Protein AF-A0A8X6NBR9-F1 (afdb_monomer_lite)

InterPro domains:
  IPR043502 DNA/RNA polymerase superfamily [SSF56672] (11-149)

Secondary structure (DSSP, 8-state):
-TTTT--GGG-SSHHHHHHHHHHHHH---PPPP--HHHHHHHHHH--------S-S----B-TTSTT--TTSPPB-------TTHHHHHHHHS----S---PPPHHHHHH--GGG--TT-SS-----------GGGTTTGGGS-SSPPP----

Radius of gyration: 23.09 Å; chains: 1; bounding box: 58×38×61 Å

pLDDT: mean 91.9, std 5.71, range [56.03, 97.19]

Foldseek 3Di:
DPPQPDDCVVDPDPVVVVVSSVCSVVVAAADDDPDPVVVVLVVQVDDDDDDADLDPDDDAAAPVDPPHDPVDDGGDDDDDDDDPVVVVVVVPAADDGDPDDDDDPVCVVPDDPVPDDRRDNDDDDDDDDDDDDPVCCVVCSRPDPDDHDDDDD

Sequence (153 aa):
MNYFELDPVHFYTTPSLTWSAGIKTTNVTLELLTDIDMYLMLESGIRGGMCLVSKRFSKANNKYLENFDEMSPSKYIISLDVNNLYGTAIAFYNLPESEFRFLDQNEIQEFDLMSVRSDSNVGYILEVDLYYPPELHSEHNSFPMAPHHEAIT

Organism: Nephila pilipes (NCBI:txid299642)

Structure (mmCIF, N/CA/C/O backbone):
data_AF-A0A8X6NBR9-F1
#
_entry.id   AF-A0A8X6NBR9-F1
#
loop_
_atom_site.group_PDB
_atom_site.id
_atom_site.type_symbol
_atom_site.label_atom_id
_atom_site.label_alt_id
_atom_site.label_comp_id
_atom_site.label_asym_id
_atom_site.label_entity_id
_atom_site.label_seq_id
_atom_site.pdbx_PDB_ins_code
_atom_site.Cartn_x
_atom_site.Cartn_y
_atom_site.Cartn_z
_atom_site.occupancy
_atom_site.B_iso_or_equiv
_atom_site.auth_seq_id
_atom_site.auth_comp_id
_atom_site.auth_asym_id
_atom_site.auth_atom_id
_atom_site.pdbx_PDB_model_num
ATOM 1 N N . MET A 1 1 ? 16.735 -8.856 20.890 1.00 56.03 1 MET A N 1
ATOM 2 C CA . MET A 1 1 ? 15.589 -8.951 21.821 1.00 56.03 1 MET A CA 1
ATOM 3 C C . MET A 1 1 ? 15.317 -7.649 22.581 1.00 56.03 1 MET A C 1
ATOM 5 O O . MET A 1 1 ? 14.159 -7.372 22.835 1.00 56.03 1 MET A O 1
ATOM 9 N N . ASN A 1 2 ? 16.319 -6.808 22.881 1.00 66.31 2 ASN A N 1
ATOM 10 C CA . ASN A 1 2 ? 16.119 -5.614 23.730 1.00 66.31 2 ASN A CA 1
ATOM 11 C C . ASN A 1 2 ? 15.377 -4.434 23.078 1.00 66.31 2 ASN A C 1
ATOM 13 O O . ASN A 1 2 ? 14.923 -3.559 23.795 1.00 66.31 2 ASN A O 1
ATOM 17 N N . TYR A 1 3 ? 15.280 -4.371 21.746 1.00 78.25 3 TYR A N 1
ATOM 18 C CA . TYR A 1 3 ? 14.734 -3.184 21.072 1.00 78.25 3 TYR A CA 1
ATOM 19 C C . TYR A 1 3 ? 13.201 -3.101 21.142 1.00 78.25 3 TYR A C 1
ATOM 21 O O . TYR A 1 3 ? 12.657 -2.053 21.457 1.00 78.25 3 TYR A O 1
ATOM 29 N N . PHE A 1 4 ? 12.507 -4.215 20.891 1.00 86.00 4 PHE A N 1
ATOM 30 C CA . PHE A 1 4 ? 11.042 -4.302 21.007 1.00 86.00 4 PHE A CA 1
ATOM 31 C C . PHE A 1 4 ? 10.588 -4.954 22.318 1.00 86.00 4 PHE A C 1
ATOM 33 O O . PHE A 1 4 ? 9.390 -5.022 22.591 1.00 86.00 4 PHE A O 1
ATOM 40 N N . GLU A 1 5 ? 11.535 -5.478 23.109 1.00 91.31 5 GLU A N 1
ATOM 41 C CA . GLU A 1 5 ? 11.257 -6.260 24.323 1.00 91.31 5 GLU A CA 1
ATOM 42 C C . GLU A 1 5 ? 10.216 -7.370 24.061 1.00 91.31 5 GLU A C 1
ATOM 44 O O . GLU A 1 5 ? 9.287 -7.593 24.839 1.00 91.31 5 GLU A O 1
ATOM 49 N N . LEU A 1 6 ? 10.334 -8.010 22.900 1.00 92.56 6 LEU A N 1
ATOM 50 C CA . LEU A 1 6 ? 9.579 -9.192 22.509 1.00 92.56 6 LEU A CA 1
ATOM 51 C C . LEU A 1 6 ? 10.583 -10.321 22.313 1.00 92.56 6 LEU A C 1
ATOM 53 O O . LEU A 1 6 ? 11.645 -10.108 21.715 1.00 92.56 6 LEU A O 1
ATOM 57 N N . ASP A 1 7 ? 10.248 -11.508 22.810 1.00 93.25 7 ASP A N 1
ATOM 58 C CA . ASP A 1 7 ? 11.027 -12.715 22.557 1.00 93.25 7 ASP A CA 1
ATOM 59 C C . ASP A 1 7 ? 10.460 -13.442 21.320 1.00 93.25 7 ASP A C 1
ATOM 61 O O . ASP A 1 7 ? 9.328 -13.932 21.371 1.00 93.25 7 ASP A O 1
ATOM 65 N N . PRO A 1 8 ? 11.216 -13.518 20.204 1.00 92.00 8 PRO A N 1
ATOM 66 C CA . PRO A 1 8 ? 10.826 -14.240 18.997 1.00 92.00 8 PRO A CA 1
ATOM 67 C C . PRO A 1 8 ? 10.375 -15.686 19.224 1.00 92.00 8 PRO A C 1
ATOM 69 O O . PRO A 1 8 ? 9.569 -16.172 18.437 1.00 92.00 8 PRO A O 1
ATOM 72 N N . VAL A 1 9 ? 10.845 -16.376 20.275 1.00 94.44 9 VAL A N 1
ATOM 73 C CA . VAL A 1 9 ? 10.458 -17.779 20.533 1.00 94.44 9 VAL A CA 1
ATOM 74 C C . VAL A 1 9 ? 8.986 -17.936 20.930 1.00 94.44 9 VAL A C 1
ATOM 76 O O . VAL A 1 9 ? 8.460 -19.046 20.899 1.00 94.44 9 VAL A O 1
ATOM 79 N N . HIS A 1 10 ? 8.308 -16.839 21.281 1.00 94.19 10 HIS A N 1
ATOM 80 C CA . HIS A 1 10 ? 6.873 -16.823 21.571 1.00 94.19 10 HIS A CA 1
ATOM 81 C C . HIS A 1 10 ? 5.993 -16.632 20.327 1.00 94.19 10 HIS A C 1
ATOM 83 O O . HIS A 1 10 ? 4.769 -16.625 20.449 1.00 94.19 10 HIS A O 1
ATOM 89 N N . PHE A 1 11 ? 6.583 -16.498 19.137 1.00 95.31 11 PHE A N 1
ATOM 90 C CA . PHE A 1 11 ? 5.853 -16.259 17.896 1.00 95.31 11 PHE A CA 1
ATOM 91 C C . PHE A 1 11 ? 6.068 -17.405 16.911 1.00 95.31 11 PHE A C 1
ATOM 93 O O . PHE A 1 11 ? 7.194 -17.789 16.609 1.00 95.31 11 PHE A O 1
ATOM 100 N N . TYR A 1 12 ? 4.970 -17.924 16.359 1.00 95.44 12 TYR A N 1
ATOM 101 C CA . TYR A 1 12 ? 5.019 -18.993 15.358 1.00 95.44 12 TYR A CA 1
ATOM 102 C C . TYR A 1 12 ? 5.570 -18.525 14.005 1.00 95.44 12 TYR A C 1
ATOM 104 O O . TYR A 1 12 ? 6.090 -19.334 13.240 1.00 95.44 12 TYR A O 1
ATOM 112 N N . THR A 1 13 ? 5.428 -17.234 13.681 1.00 97.19 13 THR A N 1
ATOM 113 C CA . THR A 1 13 ? 5.818 -16.673 12.382 1.00 97.19 13 THR A CA 1
ATOM 114 C C . THR A 1 13 ? 6.407 -15.270 12.528 1.00 97.19 13 THR A C 1
ATOM 116 O O . THR A 1 13 ? 6.043 -14.511 13.430 1.00 97.19 13 THR A O 1
ATOM 119 N N . THR A 1 14 ? 7.289 -14.891 11.599 1.00 95.00 14 THR A N 1
ATOM 120 C CA . THR A 1 14 ? 7.869 -13.540 11.546 1.00 95.00 14 THR A CA 1
ATOM 121 C C . THR A 1 14 ? 6.809 -12.439 11.407 1.00 95.00 14 THR A C 1
ATOM 123 O O . THR A 1 14 ? 6.919 -11.467 12.148 1.00 95.00 14 THR A O 1
ATOM 126 N N . PRO A 1 15 ? 5.758 -12.567 10.563 1.00 94.81 15 PRO A N 1
ATOM 127 C CA . PRO A 1 15 ? 4.692 -11.566 10.487 1.00 94.81 15 PRO A CA 1
ATOM 128 C C . PRO A 1 15 ? 3.978 -11.326 11.820 1.00 94.81 15 PRO A C 1
ATOM 130 O O . PRO A 1 15 ? 3.692 -10.182 12.163 1.00 94.81 15 PRO A O 1
ATOM 133 N N . SER A 1 16 ? 3.733 -12.387 12.599 1.00 95.50 16 SER A N 1
ATOM 134 C CA . SER A 1 16 ? 3.113 -12.265 13.921 1.00 95.50 16 SER A CA 1
ATOM 135 C C . SER A 1 16 ? 4.007 -11.485 14.889 1.00 95.50 16 SER A C 1
ATOM 137 O O . SER A 1 16 ? 3.527 -10.567 15.551 1.00 95.50 16 SER A O 1
ATOM 139 N N . LEU A 1 17 ? 5.316 -11.768 14.899 1.00 95.31 17 LEU A N 1
ATOM 140 C CA . LEU A 1 17 ? 6.289 -10.994 15.673 1.00 95.31 17 LEU A CA 1
ATOM 141 C C . LEU A 1 17 ? 6.327 -9.523 15.231 1.00 95.31 17 LEU A C 1
ATOM 143 O O . LEU A 1 17 ? 6.303 -8.632 16.076 1.00 95.31 17 LEU A O 1
ATOM 147 N N . THR A 1 18 ? 6.387 -9.252 13.922 1.00 93.69 18 THR A N 1
ATOM 148 C CA . THR A 1 18 ? 6.466 -7.876 13.406 1.00 93.69 18 THR A CA 1
ATOM 149 C C . THR A 1 18 ? 5.191 -7.085 13.673 1.00 93.69 18 THR A C 1
ATOM 151 O O . THR A 1 18 ? 5.273 -5.906 14.000 1.00 93.69 18 THR A O 1
ATOM 154 N N . TRP A 1 19 ? 4.025 -7.730 13.592 1.00 93.12 19 TRP A N 1
ATOM 155 C CA . TRP A 1 19 ? 2.737 -7.127 13.928 1.00 93.12 19 TRP A CA 1
ATOM 156 C C . TRP A 1 19 ? 2.673 -6.727 15.403 1.00 93.12 19 TRP A C 1
ATOM 158 O O . TRP A 1 19 ? 2.402 -5.571 15.727 1.00 93.12 19 TRP A O 1
ATOM 168 N N . SER A 1 20 ? 3.012 -7.653 16.306 1.00 94.25 20 SER A N 1
ATOM 169 C CA . SER A 1 20 ? 3.048 -7.371 17.743 1.00 94.25 20 SER A CA 1
ATOM 170 C C . SER A 1 20 ? 4.088 -6.314 18.108 1.00 94.25 20 SER A C 1
ATOM 172 O O . SER A 1 20 ? 3.820 -5.483 18.973 1.00 94.25 20 SER A O 1
ATOM 174 N N . ALA A 1 21 ? 5.246 -6.301 17.441 1.00 94.25 21 ALA A N 1
ATOM 175 C CA . ALA A 1 21 ? 6.235 -5.238 17.599 1.00 94.25 21 ALA A CA 1
ATOM 176 C C . ALA A 1 21 ? 5.667 -3.877 17.170 1.00 94.25 21 ALA A C 1
ATOM 178 O O . ALA A 1 21 ? 5.786 -2.915 17.922 1.00 94.25 21 ALA A O 1
ATOM 179 N N . GLY A 1 22 ? 5.001 -3.806 16.012 1.00 92.38 22 GLY A N 1
ATOM 180 C CA . GLY A 1 22 ? 4.394 -2.579 15.494 1.00 92.38 22 GLY A CA 1
ATOM 181 C C . GLY A 1 22 ? 3.347 -1.984 16.436 1.00 92.38 22 GLY A C 1
ATOM 182 O O . GLY A 1 22 ? 3.448 -0.810 16.795 1.00 92.38 22 GLY A O 1
ATOM 183 N N . ILE A 1 23 ? 2.396 -2.797 16.908 1.00 92.81 23 ILE A N 1
ATOM 184 C CA . ILE A 1 23 ? 1.373 -2.347 17.869 1.00 92.81 23 ILE A CA 1
ATOM 185 C C . ILE A 1 23 ? 2.022 -1.913 19.185 1.00 92.81 23 ILE A C 1
ATOM 187 O O . ILE A 1 23 ? 1.710 -0.843 19.698 1.00 92.81 23 ILE A O 1
ATOM 191 N N . LYS A 1 24 ? 2.968 -2.697 19.720 1.00 93.44 24 LYS A N 1
ATOM 192 C CA . LYS A 1 24 ? 3.651 -2.359 20.978 1.00 93.44 24 LYS A CA 1
ATOM 193 C C . LYS A 1 24 ? 4.443 -1.051 20.879 1.00 93.44 24 LYS A C 1
ATOM 195 O O . LYS A 1 24 ? 4.483 -0.288 21.836 1.00 93.44 24 LYS A O 1
ATOM 200 N N . THR A 1 25 ? 5.095 -0.792 19.747 1.00 92.38 25 THR A N 1
ATOM 201 C CA . THR A 1 25 ? 5.882 0.433 19.544 1.00 92.38 25 THR A CA 1
ATOM 202 C C . THR A 1 25 ? 5.000 1.666 19.368 1.00 92.38 25 THR A C 1
ATOM 204 O O . THR A 1 25 ? 5.355 2.736 19.855 1.00 92.38 25 THR A O 1
ATOM 207 N N . THR A 1 26 ? 3.868 1.530 18.681 1.00 91.81 26 THR A N 1
ATOM 208 C CA . THR A 1 26 ? 2.966 2.656 18.387 1.00 91.81 26 THR A CA 1
ATOM 209 C C . THR A 1 26 ? 1.945 2.916 19.493 1.00 91.81 26 THR A C 1
ATOM 211 O O . THR A 1 26 ? 1.454 4.035 19.598 1.00 91.81 26 THR A O 1
ATOM 214 N N . ASN A 1 27 ? 1.641 1.916 20.330 1.00 93.25 27 ASN A N 1
ATOM 215 C CA . ASN A 1 27 ? 0.517 1.914 21.277 1.00 93.25 27 ASN A CA 1
ATOM 216 C C . ASN A 1 27 ? -0.845 2.206 20.617 1.00 93.25 27 ASN A C 1
ATOM 218 O O . ASN A 1 27 ? -1.772 2.669 21.281 1.00 93.25 27 ASN A O 1
ATOM 222 N N . VAL A 1 28 ? -0.955 1.933 19.315 1.00 92.88 28 VAL A N 1
ATOM 223 C CA . VAL A 1 28 ? -2.181 2.110 18.530 1.00 92.88 28 VAL A CA 1
ATOM 224 C C . VAL A 1 28 ? -3.258 1.125 18.991 1.00 92.88 28 VAL A C 1
ATOM 226 O O . VAL A 1 28 ? -2.945 -0.015 19.352 1.00 92.88 28 VAL A O 1
ATOM 229 N N . THR A 1 29 ? -4.526 1.540 18.967 1.00 94.50 29 THR A N 1
ATOM 230 C CA . THR A 1 29 ? -5.660 0.647 19.246 1.00 94.50 29 THR A CA 1
ATOM 231 C C . THR A 1 29 ? -6.541 0.575 18.012 1.00 94.50 29 THR A C 1
ATOM 233 O O . THR A 1 29 ? -7.359 1.452 17.768 1.00 94.50 29 THR A O 1
ATOM 236 N N . LEU A 1 30 ? -6.372 -0.498 17.242 1.00 94.69 30 LEU A N 1
ATOM 237 C CA . LEU A 1 30 ? -7.144 -0.723 16.025 1.00 94.69 30 LEU A CA 1
ATOM 238 C C . LEU A 1 30 ? -8.559 -1.189 16.375 1.00 94.69 30 LEU A C 1
ATOM 240 O O . LEU A 1 30 ? -8.731 -2.169 17.108 1.00 94.69 30 LEU A O 1
ATOM 244 N N . GLU A 1 31 ? -9.562 -0.509 15.831 1.00 96.19 31 GLU A N 1
ATOM 245 C CA . GLU A 1 31 ? -10.950 -0.941 15.933 1.00 96.19 31 GLU A CA 1
ATOM 246 C C . GLU A 1 31 ? -11.188 -2.181 15.065 1.00 96.19 31 GLU A C 1
ATOM 248 O O . GLU A 1 31 ? -10.720 -2.286 13.930 1.00 96.19 31 GLU A O 1
ATOM 253 N N . LEU A 1 32 ? -11.930 -3.146 15.608 1.00 95.38 32 LEU A N 1
ATOM 254 C CA . LEU A 1 32 ? -12.348 -4.318 14.853 1.00 95.38 32 LEU A CA 1
ATOM 255 C C . LEU A 1 32 ? -13.595 -3.984 14.032 1.00 95.38 32 LEU A C 1
ATOM 257 O O . LEU A 1 32 ? -14.605 -3.554 14.585 1.00 95.38 32 LEU A O 1
ATOM 261 N N . LEU A 1 33 ? -13.561 -4.291 12.738 1.00 95.00 33 LEU A N 1
ATOM 262 C CA . LEU A 1 33 ? -14.753 -4.271 11.895 1.00 95.00 33 LEU A CA 1
ATOM 263 C C . LEU A 1 33 ? -15.732 -5.349 12.366 1.00 95.00 33 LEU A C 1
ATOM 265 O O . LEU A 1 33 ? -15.426 -6.542 12.332 1.00 95.00 33 LEU A O 1
ATOM 269 N N . THR A 1 34 ? -16.903 -4.918 12.828 1.00 95.50 34 THR A N 1
ATOM 270 C CA . THR A 1 34 ? -17.961 -5.812 13.331 1.00 95.50 34 THR A CA 1
ATOM 271 C C . THR A 1 34 ? -19.119 -5.980 12.351 1.00 95.50 34 THR A C 1
ATOM 273 O O . THR A 1 34 ? -19.869 -6.950 12.453 1.00 95.50 34 THR A O 1
ATOM 276 N N . ASP A 1 35 ? -19.240 -5.065 11.391 1.00 96.50 35 ASP A N 1
ATOM 277 C CA . ASP A 1 35 ? -20.220 -5.109 10.313 1.00 96.50 35 ASP A CA 1
ATOM 278 C C . ASP A 1 35 ? -19.690 -5.964 9.148 1.00 96.50 35 ASP A C 1
ATOM 280 O O . ASP A 1 35 ? -18.586 -5.745 8.637 1.00 96.50 35 ASP A O 1
ATOM 284 N N . ILE A 1 36 ? -20.475 -6.967 8.743 1.00 96.88 36 ILE A N 1
ATOM 285 C CA . ILE A 1 36 ? -20.097 -7.898 7.676 1.00 96.88 36 ILE A CA 1
ATOM 286 C C . ILE A 1 36 ? -20.082 -7.230 6.300 1.00 96.88 36 ILE A C 1
ATOM 288 O O . ILE A 1 36 ? -19.229 -7.563 5.482 1.00 96.88 36 ILE A O 1
ATOM 292 N N . ASP A 1 37 ? -20.973 -6.276 6.047 1.00 96.69 37 ASP A N 1
ATOM 293 C CA . ASP A 1 37 ? -21.071 -5.593 4.762 1.00 96.69 37 ASP A CA 1
ATOM 294 C C . ASP A 1 37 ? -19.873 -4.651 4.580 1.00 96.69 37 ASP A C 1
ATOM 296 O O . ASP A 1 37 ? -19.256 -4.641 3.514 1.00 96.69 37 ASP A O 1
ATOM 300 N N . MET A 1 38 ? -19.444 -3.956 5.644 1.00 96.06 38 MET A N 1
ATOM 301 C CA . MET A 1 38 ? -18.184 -3.193 5.632 1.00 96.06 38 MET A CA 1
ATOM 302 C C . MET A 1 38 ? -16.975 -4.095 5.372 1.00 96.06 38 MET A C 1
ATOM 304 O O . MET A 1 38 ? -16.106 -3.756 4.567 1.00 96.06 38 MET A O 1
ATOM 308 N N . TYR A 1 39 ? -16.910 -5.250 6.044 1.00 95.62 39 TYR A N 1
ATOM 309 C CA . TYR A 1 39 ? -15.821 -6.206 5.850 1.00 95.62 39 TYR A CA 1
ATOM 310 C C . TYR A 1 39 ? -15.756 -6.702 4.400 1.00 95.62 39 TYR A C 1
ATOM 312 O O . TYR A 1 39 ? -1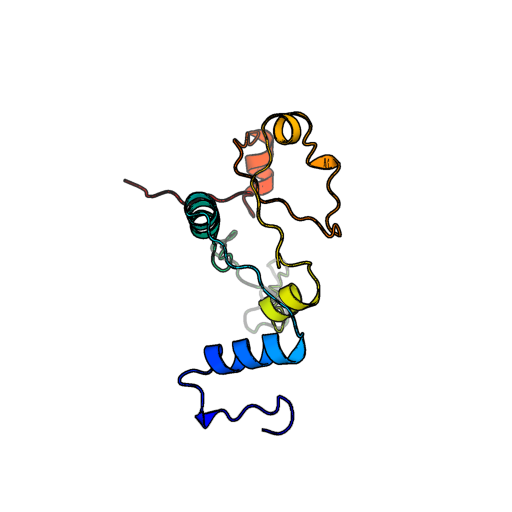4.686 -6.694 3.793 1.00 95.62 39 TYR A O 1
ATOM 320 N N . LEU A 1 40 ? -16.898 -7.084 3.821 1.00 95.31 40 LEU A N 1
ATOM 321 C CA . LEU A 1 40 ? -16.982 -7.551 2.438 1.00 95.31 40 LEU A CA 1
ATOM 322 C C . LEU A 1 40 ? -16.619 -6.454 1.432 1.00 95.31 40 LEU A C 1
ATOM 324 O O . LEU A 1 40 ? -15.881 -6.728 0.484 1.00 95.31 40 LEU A O 1
ATOM 328 N N . MET A 1 41 ? -17.076 -5.218 1.653 1.00 93.81 41 MET A N 1
ATOM 329 C CA . MET A 1 41 ? -16.700 -4.063 0.834 1.00 93.81 41 MET A CA 1
ATOM 330 C C . MET A 1 41 ? -15.178 -3.873 0.828 1.00 93.81 41 MET A C 1
ATOM 332 O O . MET A 1 41 ? -14.569 -3.771 -0.239 1.00 93.81 41 MET A O 1
ATOM 336 N N . LEU A 1 42 ? -14.542 -3.909 2.002 1.00 93.81 42 LEU A N 1
ATOM 337 C CA . LEU A 1 42 ? -13.092 -3.770 2.138 1.00 93.81 42 LEU A CA 1
ATOM 338 C C . LEU A 1 42 ? -12.327 -4.923 1.488 1.00 93.81 42 LEU A C 1
ATOM 340 O O . LEU A 1 42 ? -11.436 -4.663 0.682 1.00 93.81 42 LEU A O 1
ATOM 344 N N . GLU A 1 43 ? -12.693 -6.175 1.770 1.00 93.06 43 GLU A N 1
ATOM 345 C CA . GLU A 1 43 ? -12.095 -7.358 1.135 1.00 93.06 43 GLU A CA 1
ATOM 346 C C . GLU A 1 43 ? -12.190 -7.281 -0.393 1.00 93.06 43 GLU A C 1
ATOM 348 O O . GLU A 1 43 ? -11.199 -7.493 -1.096 1.00 93.06 43 GLU A O 1
ATOM 353 N N . SER A 1 44 ? -13.354 -6.885 -0.921 1.00 91.06 44 SER A N 1
ATOM 354 C CA . SER A 1 44 ? -13.559 -6.710 -2.363 1.00 91.06 44 SER A CA 1
ATOM 355 C C . SER A 1 44 ? -12.705 -5.586 -2.963 1.00 91.06 44 SER A C 1
ATOM 357 O O . SER A 1 44 ? -12.421 -5.600 -4.165 1.00 91.06 44 SER A O 1
ATOM 359 N N . GLY A 1 45 ? -12.266 -4.629 -2.141 1.00 90.62 45 GLY A N 1
ATOM 360 C CA . GLY A 1 45 ? -11.410 -3.504 -2.509 1.00 90.62 45 GLY A CA 1
ATOM 361 C C . GLY A 1 45 ? -9.910 -3.785 -2.390 1.00 90.62 45 GLY A C 1
ATOM 362 O O . GLY A 1 45 ? -9.115 -3.064 -2.994 1.00 90.62 45 GLY A O 1
ATOM 363 N N . ILE A 1 46 ? -9.490 -4.839 -1.677 1.00 91.00 46 ILE A N 1
ATOM 364 C CA . ILE A 1 46 ? -8.067 -5.168 -1.506 1.00 91.00 46 ILE A CA 1
ATOM 365 C C . ILE A 1 46 ? -7.443 -5.528 -2.862 1.00 91.00 46 ILE A C 1
ATOM 367 O O . ILE A 1 46 ? -7.936 -6.368 -3.620 1.00 91.00 46 ILE A O 1
ATOM 371 N N . ARG A 1 47 ? -6.320 -4.882 -3.185 1.00 89.56 47 ARG A N 1
ATOM 372 C CA . ARG A 1 47 ? -5.519 -5.147 -4.388 1.00 89.56 47 ARG A CA 1
ATOM 373 C C . ARG A 1 47 ? -4.073 -5.425 -3.996 1.00 89.56 47 ARG A C 1
ATOM 375 O O . ARG A 1 47 ? -3.572 -4.910 -3.001 1.00 89.56 47 ARG A O 1
ATOM 382 N N . GLY A 1 48 ? -3.405 -6.251 -4.797 1.00 89.19 48 GLY A N 1
ATOM 383 C CA . GLY A 1 48 ? -1.969 -6.485 -4.673 1.00 89.19 48 GLY A CA 1
ATOM 384 C C . GLY A 1 48 ? -1.135 -5.360 -5.290 1.00 89.19 48 GLY A C 1
ATOM 385 O O . GLY A 1 48 ? -1.640 -4.303 -5.664 1.00 89.19 48 GLY A O 1
ATOM 386 N N . GLY A 1 49 ? 0.163 -5.617 -5.447 1.00 88.38 49 GLY A N 1
ATOM 387 C CA . GLY A 1 49 ? 1.055 -4.699 -6.151 1.00 88.38 49 GLY A CA 1
ATOM 388 C C . GLY A 1 49 ? 0.648 -4.518 -7.615 1.00 88.38 49 GLY A C 1
ATOM 389 O O . GLY A 1 49 ? 0.284 -5.480 -8.295 1.00 88.38 49 GLY A O 1
ATOM 390 N N . MET A 1 50 ? 0.742 -3.287 -8.119 1.00 88.38 50 MET A N 1
ATOM 391 C CA . MET A 1 50 ? 0.502 -3.015 -9.533 1.00 88.38 50 MET A CA 1
ATOM 392 C C . MET A 1 50 ? 1.622 -3.606 -10.391 1.00 88.38 50 MET A C 1
ATOM 394 O O . MET A 1 50 ? 2.796 -3.287 -10.206 1.00 88.38 50 MET A O 1
ATOM 398 N N . CYS A 1 51 ? 1.248 -4.428 -11.369 1.00 88.56 51 CYS A N 1
ATOM 399 C CA . CYS A 1 51 ? 2.151 -4.947 -12.388 1.00 88.56 51 CYS A CA 1
ATOM 400 C C . CYS A 1 51 ? 1.627 -4.532 -13.762 1.00 88.56 51 CYS A C 1
ATOM 402 O O . CYS A 1 51 ? 0.544 -4.951 -14.169 1.00 88.56 51 CYS A O 1
ATOM 404 N N . LEU A 1 52 ? 2.387 -3.696 -14.471 1.00 88.31 52 LEU A N 1
ATOM 405 C CA . LEU A 1 52 ? 1.989 -3.158 -15.766 1.00 88.31 52 LEU A CA 1
ATOM 406 C C . LEU A 1 52 ? 3.154 -3.183 -16.751 1.00 88.31 52 LEU A C 1
ATOM 408 O O . LEU A 1 52 ? 4.257 -2.729 -16.450 1.00 88.31 52 LEU A O 1
ATOM 412 N N . VAL A 1 53 ? 2.878 -3.659 -17.965 1.00 89.19 53 VAL A N 1
ATOM 413 C CA . VAL A 1 53 ? 3.817 -3.631 -19.090 1.00 89.19 53 VAL A CA 1
ATOM 414 C C . VAL A 1 53 ? 3.220 -2.776 -20.205 1.00 89.19 53 VAL A C 1
ATOM 416 O O . VAL A 1 53 ? 2.522 -3.276 -21.082 1.00 89.19 53 VAL A O 1
ATOM 419 N N . SER A 1 54 ? 3.519 -1.475 -20.188 1.00 88.31 54 SER A N 1
ATOM 420 C CA . SER A 1 54 ? 3.045 -0.525 -21.210 1.00 88.31 54 SER A CA 1
ATOM 421 C C . SER A 1 54 ? 3.759 -0.690 -22.558 1.00 88.31 54 SER A C 1
ATOM 423 O O . SER A 1 54 ? 3.203 -0.401 -23.616 1.00 88.31 54 SER A O 1
ATOM 425 N N . LYS A 1 55 ? 4.995 -1.208 -22.548 1.00 88.69 55 LYS A N 1
ATOM 426 C CA . LYS A 1 55 ? 5.788 -1.484 -23.750 1.00 88.69 55 LYS A CA 1
ATOM 427 C C . LYS A 1 55 ? 6.373 -2.889 -23.705 1.00 88.69 55 LYS A C 1
ATOM 429 O O . LYS A 1 55 ? 7.259 -3.173 -22.910 1.00 88.69 55 LYS A O 1
ATOM 434 N N . ARG A 1 56 ? 5.931 -3.744 -24.633 1.00 90.00 56 ARG A N 1
ATOM 435 C CA . ARG A 1 56 ? 6.324 -5.166 -24.702 1.00 90.00 56 ARG A CA 1
ATOM 436 C C . ARG A 1 56 ? 7.822 -5.395 -24.909 1.00 90.00 56 ARG A C 1
ATOM 438 O O . ARG A 1 56 ? 8.360 -6.375 -24.414 1.00 90.00 56 ARG A O 1
ATOM 445 N N . PHE A 1 57 ? 8.491 -4.522 -25.665 1.00 93.19 57 PHE A N 1
ATOM 446 C CA . PHE A 1 57 ? 9.916 -4.663 -25.948 1.00 93.19 57 PHE A CA 1
ATOM 447 C C . PHE A 1 57 ? 10.606 -3.312 -26.114 1.00 93.19 57 PHE A C 1
ATOM 449 O O . PHE A 1 57 ? 10.122 -2.402 -26.794 1.00 93.19 57 PHE A O 1
ATOM 456 N N . SER A 1 58 ? 11.785 -3.192 -25.516 1.00 92.19 58 SER A N 1
ATOM 457 C CA . SER A 1 58 ? 12.648 -2.032 -25.652 1.00 92.19 58 SER A CA 1
ATOM 458 C C . SER A 1 58 ? 14.097 -2.480 -25.508 1.00 92.19 58 SER A C 1
ATOM 460 O O . SER A 1 58 ? 14.477 -3.008 -24.472 1.00 92.19 58 SER A O 1
ATOM 462 N N . LYS A 1 59 ? 14.915 -2.252 -26.537 1.00 93.69 59 LYS A N 1
ATOM 463 C CA . LYS A 1 59 ? 16.368 -2.450 -26.474 1.00 93.69 59 LYS A CA 1
ATOM 464 C C . LYS A 1 59 ? 17.063 -1.111 -26.233 1.00 93.69 59 LYS A C 1
ATOM 466 O O . LYS A 1 59 ? 16.652 -0.112 -26.833 1.00 93.69 59 LYS A O 1
ATOM 471 N N . ALA A 1 60 ? 18.057 -1.080 -25.351 1.00 95.69 60 ALA A N 1
ATOM 472 C CA . ALA A 1 60 ? 18.933 0.074 -25.176 1.00 95.69 60 ALA A CA 1
ATOM 473 C C . ALA A 1 60 ? 19.943 0.155 -26.338 1.00 95.69 60 ALA A C 1
ATOM 475 O O . ALA A 1 60 ? 20.351 -0.873 -26.872 1.00 95.69 60 ALA A O 1
ATOM 476 N N . ASN A 1 61 ? 20.331 1.368 -26.722 1.00 97.19 61 ASN A N 1
ATOM 477 C CA . ASN A 1 61 ? 21.401 1.634 -27.681 1.00 97.19 61 ASN A CA 1
ATOM 478 C C . ASN A 1 61 ? 22.226 2.801 -27.145 1.00 97.19 61 ASN A C 1
ATOM 480 O O . ASN A 1 61 ? 21.870 3.953 -27.353 1.00 97.19 61 ASN A O 1
ATOM 484 N N . ASN A 1 62 ? 23.275 2.544 -26.379 1.00 95.44 62 ASN A N 1
ATOM 485 C CA . ASN A 1 62 ? 24.107 3.618 -25.851 1.00 95.44 62 ASN A CA 1
ATOM 486 C C . ASN A 1 62 ? 25.576 3.212 -25.851 1.00 95.44 62 ASN A C 1
ATOM 488 O O . ASN A 1 62 ? 25.889 2.026 -25.818 1.00 95.44 62 ASN A O 1
ATOM 492 N N . LYS A 1 63 ? 26.454 4.217 -25.849 1.00 95.31 63 LYS A N 1
ATOM 493 C CA . LYS A 1 63 ? 27.912 4.080 -25.988 1.00 95.31 63 LYS A CA 1
ATOM 494 C C . LYS A 1 63 ? 28.604 3.205 -24.935 1.00 95.31 63 LYS A C 1
ATOM 496 O O . LYS A 1 63 ? 29.788 2.931 -25.073 1.00 95.31 63 LYS A O 1
ATOM 501 N N . TYR A 1 64 ? 27.907 2.825 -23.864 1.00 94.56 64 TYR A N 1
ATOM 502 C CA . TYR A 1 64 ? 28.443 1.963 -22.810 1.00 94.56 64 TYR A CA 1
ATOM 503 C C . TYR A 1 64 ? 28.183 0.470 -23.074 1.00 94.56 64 TYR A C 1
ATOM 505 O O . TYR A 1 64 ? 28.616 -0.364 -22.285 1.00 94.56 64 TYR A O 1
ATOM 513 N N . LEU A 1 65 ? 27.467 0.125 -24.150 1.00 94.38 65 LEU A N 1
ATOM 514 C CA . LEU A 1 65 ? 27.164 -1.253 -24.538 1.00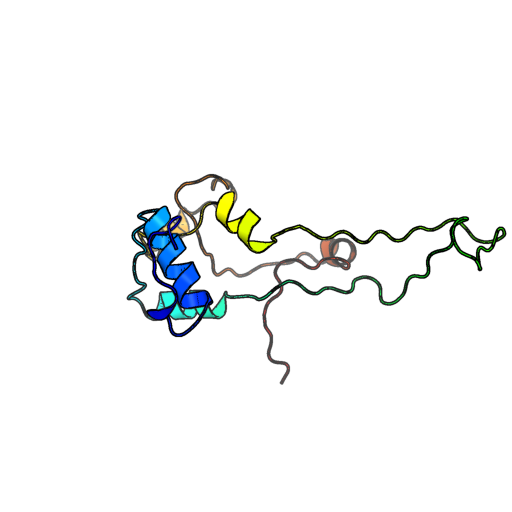 94.38 65 LEU A CA 1
ATOM 515 C C . LEU A 1 65 ? 28.124 -1.741 -25.630 1.00 94.38 65 LEU A C 1
ATOM 517 O O . LEU A 1 65 ? 28.422 -1.008 -26.568 1.00 94.38 65 LEU A O 1
ATOM 521 N N . GLU A 1 66 ? 28.540 -3.008 -25.554 1.00 94.19 66 GLU A N 1
ATOM 522 C CA . GLU A 1 66 ? 29.454 -3.630 -26.531 1.00 94.19 66 GLU A CA 1
ATOM 523 C C . GLU A 1 66 ? 28.892 -3.660 -27.961 1.00 94.19 66 GLU A C 1
ATOM 525 O O . GLU A 1 66 ? 29.640 -3.635 -28.931 1.00 94.19 66 GLU A O 1
ATOM 530 N N . ASN A 1 67 ? 27.566 -3.700 -28.101 1.00 93.25 67 ASN A N 1
ATOM 531 C CA . ASN A 1 67 ? 26.860 -3.735 -29.381 1.00 93.25 67 ASN A CA 1
ATOM 532 C C . ASN A 1 67 ? 26.240 -2.381 -29.760 1.00 93.25 67 ASN A C 1
ATOM 534 O O . ASN A 1 67 ? 25.180 -2.353 -30.393 1.00 93.25 67 ASN A O 1
ATOM 538 N N . PHE A 1 68 ? 26.854 -1.280 -29.324 1.00 95.75 68 PHE A N 1
ATOM 539 C CA . PHE A 1 68 ? 26.424 0.066 -29.681 1.00 95.75 68 PHE A CA 1
ATOM 540 C C . PHE A 1 68 ? 26.475 0.278 -31.199 1.00 95.75 68 PHE A C 1
ATOM 542 O O . PHE A 1 68 ? 27.479 -0.016 -31.844 1.00 95.75 68 PHE A O 1
ATOM 549 N N . ASP A 1 69 ? 25.385 0.803 -31.753 1.00 95.62 69 ASP A N 1
ATOM 550 C CA . ASP A 1 69 ? 25.282 1.176 -33.161 1.00 95.62 69 ASP A CA 1
ATOM 551 C C . ASP A 1 69 ? 25.259 2.704 -33.287 1.00 95.62 69 ASP A C 1
ATOM 553 O O . ASP A 1 69 ? 24.275 3.348 -32.906 1.00 95.62 69 ASP A O 1
ATOM 557 N N . GLU A 1 70 ? 26.339 3.269 -33.837 1.00 94.69 70 GLU A N 1
ATOM 558 C CA . GLU A 1 70 ? 26.496 4.709 -34.091 1.00 94.69 70 GLU A CA 1
ATOM 559 C C . GLU A 1 70 ? 25.491 5.249 -35.116 1.00 94.69 70 GLU A C 1
ATOM 561 O O . GLU A 1 70 ? 25.178 6.441 -35.097 1.00 94.69 70 GLU A O 1
ATOM 566 N N . MET A 1 71 ? 24.953 4.388 -35.987 1.00 95.38 71 MET A N 1
ATOM 567 C CA . MET A 1 71 ? 23.966 4.781 -36.998 1.00 95.38 71 MET A CA 1
ATOM 568 C C . MET A 1 71 ? 22.550 4.890 -36.422 1.00 95.38 71 MET A C 1
ATOM 570 O O . MET A 1 71 ? 21.679 5.514 -37.032 1.00 95.38 71 MET A O 1
ATOM 574 N N . SER A 1 72 ? 22.311 4.302 -35.249 1.00 94.44 72 SER A N 1
ATOM 575 C CA . SER A 1 72 ? 21.017 4.312 -34.573 1.00 94.44 72 SER A CA 1
ATOM 576 C C . SER A 1 72 ? 20.956 5.386 -33.474 1.00 94.44 72 SER A C 1
ATOM 578 O O . SER A 1 72 ? 21.955 5.668 -32.811 1.00 94.44 72 SER A O 1
ATOM 580 N N . PRO A 1 73 ? 19.772 5.967 -33.186 1.00 95.56 73 PRO A N 1
ATOM 581 C CA . PRO A 1 73 ? 19.620 6.932 -32.099 1.00 95.56 73 PRO A CA 1
ATOM 582 C C . PRO A 1 73 ? 20.054 6.374 -30.737 1.00 95.56 73 PRO A C 1
ATOM 584 O O . PRO A 1 73 ? 19.780 5.215 -30.404 1.00 95.56 73 PRO A O 1
ATOM 587 N N . SER A 1 74 ? 20.687 7.221 -29.920 1.00 95.69 74 SER A N 1
ATOM 588 C CA . SER A 1 74 ? 21.037 6.871 -28.541 1.00 95.69 74 SER A CA 1
ATOM 589 C C . SER A 1 74 ? 19.784 6.678 -27.683 1.00 95.69 74 SER A C 1
ATOM 591 O O . SER A 1 74 ? 18.870 7.500 -27.689 1.00 95.69 74 SER A O 1
ATOM 593 N N . LYS A 1 75 ? 19.756 5.596 -26.912 1.00 95.88 75 LYS A N 1
ATOM 594 C CA . LYS A 1 75 ? 18.632 5.166 -26.090 1.00 95.88 75 LYS A CA 1
ATOM 595 C C . LYS A 1 75 ? 19.112 4.472 -24.820 1.00 95.88 75 LYS A C 1
ATOM 597 O O . LYS A 1 75 ? 19.838 3.477 -24.864 1.00 95.88 75 LYS A O 1
ATOM 602 N N . TYR A 1 76 ? 18.629 4.965 -23.689 1.00 95.50 76 TYR A N 1
ATOM 603 C CA . TYR A 1 76 ? 18.908 4.436 -22.359 1.00 95.50 76 TYR A CA 1
ATOM 604 C C . TYR A 1 76 ? 17.639 3.811 -21.778 1.00 95.50 76 TYR A C 1
ATOM 606 O O . TYR A 1 76 ? 16.526 4.179 -22.152 1.00 95.50 76 TYR A O 1
ATOM 614 N N . ILE A 1 77 ? 17.814 2.840 -20.887 1.00 94.75 77 ILE A N 1
ATOM 615 C CA . ILE A 1 77 ? 16.739 2.254 -20.086 1.00 94.75 77 ILE A CA 1
ATOM 616 C C . ILE A 1 77 ? 17.179 2.396 -18.636 1.00 94.75 77 ILE A C 1
ATOM 618 O O . ILE A 1 77 ? 18.312 2.048 -18.308 1.00 94.75 77 ILE A O 1
ATOM 622 N N . ILE A 1 78 ? 16.300 2.937 -17.800 1.00 94.62 78 ILE A N 1
ATOM 623 C CA . ILE A 1 78 ? 16.536 3.106 -16.370 1.00 94.62 78 ILE A CA 1
ATOM 624 C C . ILE A 1 78 ? 15.694 2.090 -15.603 1.00 94.62 78 ILE A C 1
ATOM 626 O O . ILE A 1 78 ? 14.543 1.845 -15.959 1.00 94.62 78 ILE A O 1
ATOM 630 N N . SER A 1 79 ? 16.284 1.505 -14.565 1.00 93.06 79 SER A N 1
ATOM 631 C CA . SER A 1 79 ? 15.570 0.705 -13.575 1.00 93.06 79 SER A CA 1
ATOM 632 C C . SER A 1 79 ? 15.507 1.513 -1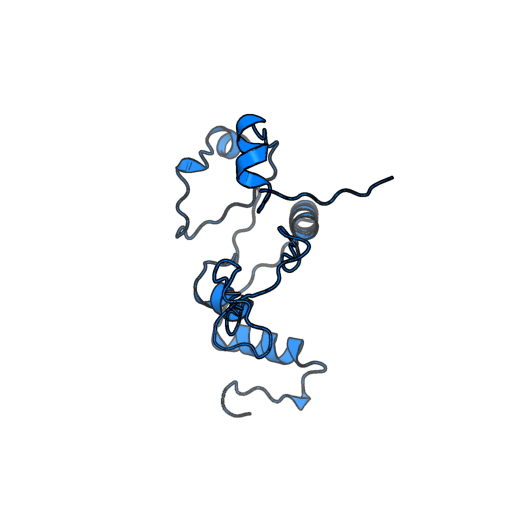2.291 1.00 93.06 79 SER A C 1
ATOM 634 O O . SER A 1 79 ? 16.547 1.928 -11.781 1.00 93.06 79 SER A O 1
ATOM 636 N N . LEU A 1 80 ? 14.297 1.755 -11.797 1.00 95.81 80 LEU A N 1
ATOM 637 C CA . LEU A 1 80 ? 14.049 2.444 -10.537 1.00 95.81 80 LEU A CA 1
ATOM 638 C C . LEU A 1 80 ? 13.377 1.460 -9.587 1.00 95.81 80 LEU A C 1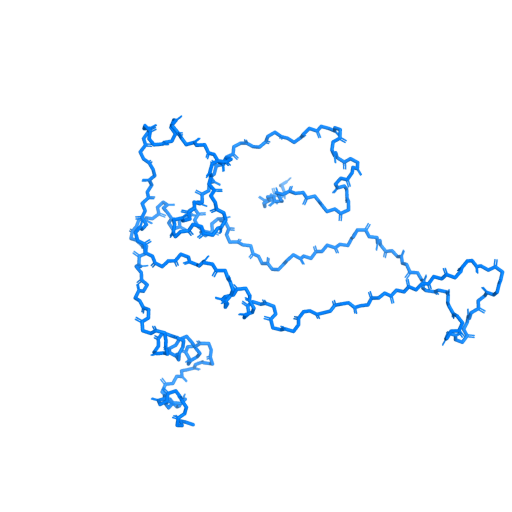
ATOM 640 O O . LEU A 1 80 ? 12.440 0.775 -9.988 1.00 95.81 80 LEU A O 1
ATOM 644 N N . ASP A 1 81 ? 13.863 1.406 -8.352 1.00 95.81 81 ASP A N 1
ATOM 645 C CA . ASP A 1 81 ? 13.303 0.580 -7.287 1.00 95.81 81 ASP A CA 1
ATOM 646 C C . ASP A 1 81 ? 13.183 1.427 -6.018 1.00 95.81 81 ASP A C 1
ATOM 648 O O . ASP A 1 81 ? 14.095 2.190 -5.678 1.00 95.81 81 ASP A O 1
ATOM 652 N N . VAL A 1 82 ? 12.025 1.350 -5.361 1.00 94.50 82 VAL A N 1
ATOM 653 C CA . VAL A 1 82 ? 11.763 2.098 -4.133 1.00 94.50 82 VAL A CA 1
ATOM 654 C C . VAL A 1 82 ? 12.120 1.219 -2.943 1.00 94.50 82 VAL A C 1
ATOM 656 O O . VAL A 1 82 ? 11.404 0.273 -2.607 1.00 94.50 82 VAL A O 1
ATOM 659 N N . ASN A 1 83 ? 13.192 1.594 -2.248 1.00 95.12 83 ASN A N 1
ATOM 660 C CA . ASN A 1 83 ? 13.605 0.941 -1.012 1.00 95.12 83 ASN A CA 1
ATOM 661 C C . ASN A 1 83 ? 12.476 0.995 0.026 1.00 95.12 83 ASN A C 1
ATOM 663 O O . ASN A 1 83 ? 12.106 2.071 0.488 1.00 95.12 83 ASN A O 1
ATOM 667 N N . ASN A 1 84 ? 11.982 -0.175 0.433 1.00 94.38 84 ASN A N 1
ATOM 668 C CA . ASN A 1 84 ? 10.925 -0.321 1.433 1.00 94.38 84 ASN A CA 1
ATOM 669 C C . ASN A 1 84 ? 9.579 0.345 1.066 1.00 94.38 84 ASN A C 1
ATOM 671 O O . ASN A 1 84 ? 8.899 0.860 1.949 1.00 94.38 84 ASN A O 1
ATOM 675 N N . LEU A 1 85 ? 9.170 0.237 -0.208 1.00 94.38 85 LEU A N 1
ATOM 676 C CA . LEU A 1 85 ? 7.774 0.147 -0.674 1.00 94.38 85 LEU A CA 1
ATOM 677 C C . LEU A 1 85 ? 6.689 0.555 0.346 1.00 94.38 85 LEU A C 1
ATOM 679 O O . LEU A 1 85 ? 6.358 1.719 0.588 1.00 94.38 85 LEU A O 1
ATOM 683 N N . TYR A 1 86 ? 6.125 -0.502 0.928 1.00 92.06 86 TYR A N 1
ATOM 684 C CA . TYR A 1 86 ? 5.032 -0.451 1.886 1.00 92.06 86 TYR A CA 1
ATOM 685 C C . TYR A 1 86 ? 5.415 0.222 3.199 1.00 92.06 86 TYR A C 1
ATOM 687 O O . TYR A 1 86 ? 4.593 0.935 3.760 1.00 92.06 86 TYR A O 1
ATOM 695 N N . GLY A 1 87 ? 6.644 0.045 3.690 1.00 92.62 87 GLY A N 1
ATOM 696 C CA . GLY A 1 87 ? 7.072 0.690 4.930 1.00 92.62 87 GLY A CA 1
ATOM 697 C C . GLY A 1 87 ? 7.110 2.213 4.807 1.00 92.62 87 GLY A C 1
ATOM 698 O O . GLY A 1 87 ? 6.709 2.905 5.736 1.00 92.62 87 GLY A O 1
ATOM 699 N N . THR A 1 88 ? 7.511 2.740 3.647 1.00 92.94 88 THR A N 1
ATOM 700 C CA . THR A 1 88 ? 7.389 4.169 3.334 1.00 92.94 88 THR A CA 1
ATOM 701 C C . THR A 1 88 ? 5.925 4.596 3.331 1.00 92.94 88 THR A C 1
ATOM 703 O O . THR A 1 88 ? 5.590 5.592 3.961 1.00 92.94 88 THR A O 1
ATOM 706 N N . ALA A 1 89 ? 5.039 3.837 2.682 1.00 92.25 89 ALA A N 1
ATOM 707 C CA . ALA A 1 89 ? 3.622 4.188 2.653 1.00 92.25 89 ALA A CA 1
ATOM 708 C C . ALA A 1 89 ? 2.994 4.214 4.062 1.00 92.25 89 ALA A C 1
ATOM 710 O O . ALA A 1 89 ? 2.332 5.183 4.418 1.00 92.25 89 ALA A O 1
ATOM 711 N N . ILE A 1 90 ? 3.276 3.201 4.884 1.00 90.62 90 ILE A N 1
ATOM 712 C CA . ILE A 1 90 ? 2.794 3.101 6.270 1.00 90.62 90 ILE A CA 1
ATOM 713 C C . ILE A 1 90 ? 3.331 4.244 7.144 1.00 90.62 90 ILE A C 1
ATOM 715 O O . ILE A 1 90 ? 2.641 4.699 8.048 1.00 90.62 90 ILE A O 1
ATOM 719 N N . ALA A 1 91 ? 4.558 4.712 6.898 1.00 89.38 91 ALA A N 1
ATOM 720 C CA . ALA A 1 91 ? 5.184 5.751 7.715 1.00 89.38 91 ALA A CA 1
ATOM 721 C C . ALA A 1 91 ? 4.730 7.181 7.377 1.00 89.38 91 ALA A C 1
ATOM 723 O O . ALA A 1 91 ? 4.821 8.054 8.237 1.00 89.38 91 ALA A O 1
ATOM 724 N N . PHE A 1 92 ? 4.312 7.440 6.134 1.00 89.50 92 PHE A N 1
ATOM 725 C CA . PHE A 1 92 ? 4.063 8.803 5.646 1.00 89.50 92 PHE A CA 1
ATOM 726 C C . PHE A 1 92 ? 2.597 9.118 5.337 1.00 89.50 92 PHE A C 1
ATOM 728 O O . PHE A 1 92 ? 2.265 10.299 5.241 1.00 89.50 92 PHE A O 1
ATOM 735 N N . TYR A 1 93 ? 1.735 8.114 5.168 1.00 89.81 93 TYR A N 1
ATOM 736 C CA . TYR A 1 93 ? 0.317 8.329 4.877 1.00 89.81 93 TYR A CA 1
ATOM 737 C C . TYR A 1 93 ? -0.563 7.973 6.073 1.00 89.81 93 TYR A C 1
ATOM 739 O O . TYR A 1 93 ? -0.254 7.059 6.836 1.00 89.81 93 TYR A O 1
ATOM 747 N N . ASN A 1 94 ? -1.686 8.681 6.201 1.00 90.44 94 ASN A N 1
ATOM 748 C CA . ASN A 1 94 ? -2.704 8.365 7.195 1.00 90.44 94 ASN A CA 1
ATOM 749 C C . ASN A 1 94 ? -3.365 7.030 6.832 1.00 90.44 94 ASN A C 1
ATOM 751 O O . ASN A 1 94 ? -3.848 6.852 5.712 1.00 90.44 94 ASN A O 1
ATOM 755 N N . LEU A 1 95 ? -3.378 6.101 7.785 1.00 92.31 95 LEU A N 1
ATOM 756 C CA . LEU A 1 95 ? -4.037 4.807 7.658 1.00 92.31 95 LEU A CA 1
ATOM 757 C C . LEU A 1 95 ? -5.280 4.769 8.554 1.00 92.31 95 LEU A C 1
ATOM 759 O O . LEU A 1 95 ? -5.264 5.375 9.626 1.00 92.31 95 LEU A O 1
ATOM 763 N N . PRO A 1 96 ? -6.345 4.064 8.142 1.00 93.19 96 PRO A N 1
ATOM 764 C CA . PRO A 1 96 ? -7.537 3.906 8.967 1.00 93.19 96 PRO A CA 1
ATOM 765 C C . PRO A 1 96 ? -7.226 3.140 10.263 1.00 93.19 96 PRO A C 1
ATOM 767 O O . PRO A 1 96 ? -6.644 2.056 10.217 1.00 93.19 96 PRO A O 1
ATOM 770 N N . GLU A 1 97 ? -7.643 3.695 11.404 1.00 94.25 97 GLU A N 1
ATOM 771 C C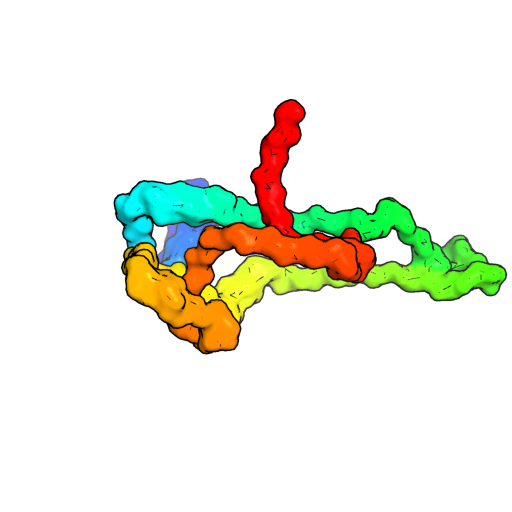A . GLU A 1 97 ? -7.464 3.103 12.742 1.00 94.25 97 GLU A CA 1
ATOM 772 C C . GLU A 1 97 ? -8.802 2.731 13.398 1.00 94.25 97 GLU A C 1
ATOM 774 O O . GLU A 1 97 ? -8.911 1.649 13.981 1.00 94.25 97 GLU A O 1
ATOM 779 N N . SER A 1 98 ? -9.803 3.613 13.317 1.00 95.81 98 SER A N 1
ATOM 780 C CA . SER A 1 98 ? -11.065 3.502 14.058 1.00 95.81 98 SER A CA 1
ATOM 781 C C . SER A 1 98 ? -12.175 4.406 13.494 1.00 95.81 98 SER A C 1
ATOM 783 O O . SER A 1 98 ? -12.005 5.042 12.453 1.00 95.81 98 SER A O 1
ATOM 785 N N . GLU A 1 99 ? -13.314 4.428 14.191 1.00 96.19 99 GLU A N 1
ATOM 786 C CA . GLU A 1 99 ? -14.555 5.151 13.899 1.00 96.19 99 GLU A CA 1
ATOM 787 C C . GLU A 1 99 ? -15.210 4.712 12.585 1.00 96.19 99 GLU A C 1
ATOM 789 O O . GLU A 1 99 ? -15.762 5.513 11.824 1.00 96.19 99 GLU A O 1
ATOM 794 N N . PHE A 1 100 ? -15.167 3.403 12.325 1.00 96.62 100 PHE A N 1
ATOM 795 C CA . PHE A 1 100 ? -15.729 2.824 11.114 1.00 96.62 100 PHE A CA 1
ATOM 796 C C . PHE A 1 100 ? -17.252 2.910 11.124 1.00 96.62 100 PHE A C 1
ATOM 798 O O . PHE A 1 100 ? -17.935 2.332 11.969 1.00 96.62 100 PHE A O 1
ATOM 805 N N . ARG A 1 101 ? -17.803 3.615 10.138 1.00 96.38 101 ARG A N 1
ATOM 806 C CA . ARG A 1 101 ? -19.243 3.672 9.901 1.00 96.38 101 ARG A CA 1
ATOM 807 C C . ARG A 1 101 ? -19.545 3.949 8.440 1.00 96.38 101 ARG A C 1
ATOM 809 O O . ARG A 1 101 ? -18.757 4.584 7.741 1.00 96.38 101 ARG A O 1
ATOM 816 N N . PHE A 1 102 ? -20.731 3.544 8.013 1.00 96.88 102 PHE A N 1
ATOM 817 C CA . PHE A 1 102 ? -21.299 4.048 6.774 1.00 96.88 102 PHE A CA 1
ATOM 818 C C . PHE A 1 102 ? -21.766 5.494 6.960 1.00 96.88 102 PHE A C 1
ATOM 820 O O . PHE A 1 102 ? -22.153 5.911 8.059 1.00 96.88 102 PHE A O 1
ATOM 827 N N . LEU A 1 103 ? -21.718 6.249 5.866 1.00 96.31 103 LEU A N 1
ATOM 828 C CA . LEU A 1 103 ? -22.387 7.538 5.779 1.00 96.31 103 LEU A CA 1
ATOM 829 C C . LEU A 1 103 ? -23.899 7.318 5.694 1.00 96.31 103 LEU A C 1
ATOM 831 O O . LEU A 1 103 ? -24.361 6.370 5.052 1.00 96.31 103 LEU A O 1
ATOM 835 N N . ASP A 1 104 ? -24.670 8.189 6.334 1.00 97.06 104 ASP A N 1
ATOM 836 C CA . ASP A 1 104 ? -26.118 8.196 6.165 1.00 97.06 104 ASP A CA 1
ATOM 837 C C . ASP A 1 104 ? -26.534 8.827 4.822 1.00 97.06 104 ASP A C 1
ATOM 839 O O . ASP A 1 104 ? -25.725 9.365 4.066 1.00 97.06 104 ASP A O 1
ATOM 843 N N . GLN A 1 105 ? -27.825 8.745 4.488 1.00 96.44 105 GLN A N 1
ATOM 844 C CA . GLN A 1 105 ? -28.321 9.237 3.200 1.00 96.44 105 GLN A CA 1
ATOM 845 C C . GLN A 1 105 ? -28.130 10.745 2.999 1.00 96.44 105 GLN A C 1
ATOM 847 O O . GLN A 1 105 ? -27.936 11.167 1.860 1.00 96.44 105 GLN A O 1
ATOM 852 N N . ASN A 1 106 ? -28.202 11.549 4.062 1.00 97.12 106 ASN A N 1
ATOM 853 C CA . ASN A 1 106 ? -28.003 12.993 3.959 1.00 97.12 106 ASN A CA 1
ATOM 854 C C . ASN A 1 106 ? -26.516 13.295 3.772 1.00 97.12 106 ASN A C 1
ATOM 856 O O . ASN A 1 106 ? -26.159 14.068 2.889 1.00 97.12 106 ASN A O 1
ATOM 860 N N . GLU A 1 107 ? -25.650 12.620 4.533 1.00 96.31 107 GLU A N 1
ATOM 861 C CA . GLU A 1 107 ? -24.198 12.739 4.394 1.00 96.31 107 GLU A CA 1
ATOM 862 C C . GLU A 1 107 ? -23.730 12.358 2.987 1.00 96.31 107 GLU A C 1
ATOM 864 O O . GLU A 1 107 ? -22.898 13.054 2.416 1.00 96.31 107 GLU A O 1
ATOM 869 N N . ILE A 1 108 ? -24.296 11.302 2.391 1.00 95.56 108 ILE A N 1
ATOM 870 C CA . ILE A 1 108 ? -23.994 10.904 1.006 1.00 95.56 108 ILE A CA 1
ATOM 871 C C . ILE A 1 108 ? -24.443 11.981 0.009 1.00 95.56 108 ILE A C 1
ATOM 873 O O . ILE A 1 108 ? -23.720 12.273 -0.940 1.00 95.56 108 ILE A O 1
ATOM 877 N N . GLN A 1 109 ? -25.626 12.572 0.199 1.00 95.38 109 GLN A N 1
ATOM 878 C CA . GLN A 1 109 ? -26.150 13.606 -0.704 1.00 95.38 109 GLN A CA 1
ATOM 879 C C . GLN A 1 109 ? -25.348 14.909 -0.644 1.00 95.38 109 GLN A C 1
ATOM 881 O O . GLN A 1 109 ? -25.234 15.602 -1.653 1.00 95.38 109 GLN A O 1
ATOM 886 N N . GLU A 1 110 ? -24.804 15.241 0.525 1.00 95.56 110 GLU A N 1
ATOM 887 C CA . GLU A 1 110 ? -23.989 16.438 0.745 1.00 95.56 110 GLU A CA 1
ATOM 888 C C . GLU A 1 110 ? -22.490 16.194 0.506 1.00 95.56 110 GLU A C 1
ATOM 890 O O . GLU A 1 110 ? -21.697 17.138 0.551 1.00 95.56 110 GLU A O 1
ATOM 895 N N . PHE A 1 111 ? -22.084 14.949 0.236 1.00 95.62 111 PHE A N 1
ATOM 896 C CA . PHE A 1 111 ? -20.682 14.590 0.069 1.00 95.62 111 PHE A CA 1
ATOM 897 C C . PHE A 1 111 ? -20.080 15.206 -1.202 1.00 95.62 111 PHE A C 1
ATOM 899 O O . PHE A 1 111 ? -20.449 14.862 -2.326 1.00 95.62 111 PHE A O 1
ATOM 906 N N . ASP A 1 112 ? -19.081 16.071 -1.020 1.00 94.38 112 ASP A N 1
ATOM 907 C CA . ASP A 1 112 ? -18.259 16.615 -2.100 1.00 94.38 112 ASP A CA 1
ATOM 908 C C . ASP A 1 112 ? -16.832 16.066 -2.018 1.00 94.38 112 ASP A C 1
ATOM 910 O O . ASP A 1 112 ? -16.017 16.521 -1.207 1.00 94.38 112 ASP A O 1
ATOM 914 N N . LEU A 1 113 ? -16.508 15.125 -2.909 1.00 91.12 113 LEU A N 1
ATOM 915 C CA . LEU A 1 113 ? -15.179 14.517 -3.012 1.00 91.12 113 LEU A CA 1
ATOM 916 C C . LEU A 1 113 ? -14.068 15.562 -3.201 1.00 91.12 113 LEU A C 1
ATOM 918 O O . LEU A 1 113 ? -12.977 15.398 -2.660 1.00 91.12 113 LEU A O 1
ATOM 922 N N . MET A 1 114 ? -14.333 16.643 -3.941 1.00 93.38 114 MET A N 1
ATOM 923 C CA . MET A 1 114 ? -13.322 17.662 -4.250 1.00 93.38 114 MET A CA 1
ATOM 924 C C . MET A 1 114 ? -12.981 18.542 -3.043 1.00 93.38 114 MET A C 1
ATOM 926 O O . MET A 1 114 ? -11.948 19.214 -3.041 1.00 93.38 114 MET A O 1
ATOM 930 N N . SER A 1 115 ? -13.829 18.527 -2.013 1.00 92.88 115 SER A N 1
ATOM 931 C CA . SER A 1 115 ? -13.602 19.230 -0.749 1.00 92.88 115 SER A CA 1
ATOM 932 C C . SER A 1 115 ? -12.730 18.439 0.237 1.00 92.88 115 SER A C 1
ATOM 934 O O . SER A 1 115 ? -12.182 19.015 1.183 1.00 92.88 115 SER A O 1
ATOM 936 N N . VAL A 1 116 ? -12.562 17.130 0.016 1.00 92.19 116 VAL A N 1
ATOM 937 C CA . VAL A 1 116 ? -11.820 16.244 0.916 1.00 92.19 116 VAL A CA 1
ATOM 938 C C . VAL A 1 116 ? -10.320 16.467 0.753 1.00 92.19 116 VAL A C 1
ATOM 940 O O . VAL A 1 116 ? -9.742 16.304 -0.321 1.00 92.19 116 VAL A O 1
ATOM 943 N N . ARG A 1 117 ? -9.655 16.813 1.856 1.00 92.06 117 ARG A N 1
ATOM 944 C CA . ARG A 1 117 ? -8.199 16.965 1.884 1.00 92.06 117 ARG A CA 1
ATOM 945 C C . ARG A 1 117 ? -7.508 15.610 2.006 1.00 92.06 117 ARG A C 1
ATOM 947 O O . ARG A 1 117 ? -7.906 14.781 2.818 1.00 92.06 117 ARG A O 1
ATOM 954 N N . SER A 1 118 ? -6.405 15.429 1.285 1.00 86.56 118 SER A N 1
ATOM 955 C CA . SER A 1 118 ? -5.594 14.204 1.345 1.00 86.56 118 SER A CA 1
ATOM 956 C C . SER A 1 118 ? -4.879 13.987 2.685 1.00 86.56 118 SER A C 1
ATOM 958 O O . SER A 1 118 ? -4.484 12.869 2.984 1.00 86.56 118 SER A O 1
ATOM 960 N N . ASP A 1 119 ? -4.681 15.049 3.469 1.00 89.44 119 ASP A N 1
ATOM 961 C CA . ASP A 1 119 ? -4.066 15.029 4.805 1.00 89.44 119 ASP A CA 1
ATOM 962 C C . ASP A 1 119 ? -5.107 15.050 5.939 1.00 89.44 119 ASP A C 1
ATOM 964 O O . ASP A 1 119 ? -4.766 15.292 7.096 1.00 89.44 119 ASP A O 1
ATOM 968 N N . SER A 1 120 ? -6.383 14.822 5.608 1.00 92.06 120 SER A N 1
ATOM 969 C CA . SER A 1 120 ? -7.473 14.736 6.577 1.00 92.06 120 SER A CA 1
ATOM 970 C C . SER A 1 120 ? -7.255 13.585 7.566 1.00 92.06 120 SER A C 1
ATOM 972 O O . SER A 1 120 ? -6.727 12.528 7.215 1.00 92.06 120 SER A O 1
ATOM 974 N N . ASN A 1 121 ? -7.722 13.779 8.801 1.00 92.38 121 ASN A N 1
ATOM 975 C CA . ASN A 1 121 ? -7.792 12.715 9.808 1.00 92.38 121 ASN A CA 1
ATOM 976 C C . ASN A 1 121 ? -8.957 11.746 9.549 1.00 92.38 121 ASN A C 1
ATOM 978 O O . ASN A 1 121 ? -8.978 10.656 10.103 1.00 92.38 121 ASN A O 1
ATOM 982 N N . VAL A 1 122 ? -9.919 12.147 8.712 1.00 93.56 122 VAL A N 1
ATOM 983 C CA . VAL A 1 122 ? -11.037 11.309 8.268 1.00 93.56 122 VAL A CA 1
ATOM 984 C C . VAL A 1 122 ? -10.775 10.875 6.832 1.00 93.56 122 VAL A C 1
ATOM 986 O O . VAL A 1 122 ? -10.634 11.727 5.948 1.00 93.56 122 VAL A O 1
ATOM 989 N N . GLY A 1 123 ? -10.707 9.561 6.621 1.00 94.12 123 GLY A N 1
ATOM 990 C CA . GLY A 1 123 ? -10.622 8.933 5.305 1.00 94.12 123 GLY A CA 1
ATOM 991 C C . GLY A 1 123 ? -11.987 8.450 4.815 1.00 94.12 123 GLY A C 1
ATOM 992 O O . GLY A 1 123 ? -12.878 8.175 5.613 1.00 94.12 123 GLY A O 1
ATOM 993 N N . TYR A 1 124 ? -12.131 8.319 3.497 1.00 94.50 124 TYR A N 1
ATOM 994 C CA . TYR A 1 124 ? -13.346 7.818 2.854 1.00 94.50 124 TYR A CA 1
ATOM 995 C C . TYR A 1 124 ? -12.994 6.680 1.904 1.00 94.50 124 TYR A C 1
ATOM 997 O O . TYR A 1 124 ? -12.007 6.755 1.171 1.00 94.50 124 TYR A O 1
ATOM 1005 N N . ILE A 1 125 ? -13.824 5.642 1.898 1.00 93.81 125 ILE A N 1
ATOM 1006 C CA . ILE A 1 125 ? -13.766 4.550 0.928 1.00 93.81 125 ILE A CA 1
ATOM 1007 C C . ILE A 1 125 ? -15.093 4.582 0.189 1.00 93.81 125 ILE A C 1
ATOM 1009 O O . ILE A 1 125 ? -16.151 4.533 0.810 1.00 93.81 125 ILE A O 1
ATOM 1013 N N . LEU A 1 126 ? -15.023 4.741 -1.129 1.00 92.62 126 LEU A N 1
ATOM 1014 C CA . LEU A 1 126 ? -16.182 5.027 -1.961 1.00 92.62 126 LEU A CA 1
ATOM 1015 C C . LEU A 1 126 ? -16.383 3.899 -2.966 1.00 92.62 126 LEU A C 1
ATOM 1017 O O . LEU A 1 126 ? -15.458 3.536 -3.692 1.00 92.62 126 LEU A O 1
ATOM 1021 N N . GLU A 1 127 ? -17.608 3.394 -3.027 1.00 91.25 127 GLU A N 1
ATOM 1022 C CA . GLU A 1 127 ? -18.096 2.576 -4.131 1.00 91.25 127 GLU A CA 1
ATOM 1023 C C . GLU A 1 127 ? -18.912 3.486 -5.050 1.00 91.25 127 GLU A C 1
ATOM 1025 O O . GLU A 1 127 ? -19.878 4.111 -4.611 1.00 91.25 127 GLU A O 1
ATOM 1030 N N . VAL A 1 128 ? -18.470 3.642 -6.299 1.00 90.06 128 VAL A N 1
ATOM 1031 C CA . VAL A 1 128 ? -19.033 4.626 -7.232 1.00 90.06 128 VAL A CA 1
ATOM 1032 C C . VAL A 1 128 ? -19.140 4.058 -8.637 1.00 90.06 128 VAL A C 1
ATOM 1034 O O . VAL A 1 128 ? -18.296 3.272 -9.070 1.00 90.06 128 VAL A O 1
ATOM 1037 N N . ASP A 1 129 ? -20.122 4.556 -9.381 1.00 90.75 129 ASP A N 1
ATOM 1038 C CA . ASP A 1 129 ? -20.149 4.426 -10.830 1.00 90.75 129 ASP A CA 1
ATOM 1039 C C . ASP A 1 129 ? -19.211 5.465 -11.453 1.00 90.75 129 ASP A C 1
ATOM 1041 O O . ASP A 1 129 ? -19.367 6.674 -11.263 1.00 90.75 129 ASP A O 1
ATOM 1045 N N . LEU A 1 130 ? -18.227 4.997 -12.221 1.00 89.44 130 LEU A N 1
ATOM 1046 C CA . LEU A 1 130 ? -17.252 5.855 -12.884 1.00 89.44 130 LEU A CA 1
ATOM 1047 C C . LEU A 1 130 ? -17.539 5.941 -14.386 1.00 89.44 130 LEU A C 1
ATOM 1049 O O . LEU A 1 130 ? -17.462 4.946 -15.107 1.00 89.44 130 LEU A O 1
ATOM 1053 N N . TYR A 1 131 ? -17.780 7.153 -14.886 1.00 91.19 131 TYR A N 1
ATOM 1054 C CA . TYR A 1 131 ? -17.733 7.423 -16.322 1.00 91.19 131 TYR A CA 1
ATOM 1055 C C . TYR A 1 131 ? -16.298 7.750 -16.747 1.00 91.19 131 TYR A C 1
ATOM 1057 O O . TYR A 1 131 ? -15.684 8.667 -16.200 1.00 91.19 131 TYR A O 1
ATOM 1065 N N . TYR A 1 132 ? -15.775 7.026 -17.741 1.00 90.00 132 TYR A N 1
ATOM 1066 C CA . TYR A 1 132 ? -14.421 7.223 -18.258 1.00 90.00 132 TYR A CA 1
ATOM 1067 C C . TYR A 1 132 ? -14.436 7.741 -19.711 1.00 90.00 132 TYR A C 1
ATOM 1069 O O . TYR A 1 132 ? -14.606 6.942 -20.641 1.00 90.00 132 TYR A O 1
ATOM 1077 N N . PRO A 1 133 ? -14.268 9.063 -19.924 1.00 93.94 133 PRO A N 1
ATOM 1078 C CA . PRO A 1 133 ? -14.441 9.695 -21.230 1.00 93.94 133 PRO A CA 1
ATOM 1079 C C . PRO A 1 133 ? -13.530 9.109 -22.328 1.00 93.94 133 PRO A C 1
ATOM 1081 O O . PRO A 1 133 ? -12.325 8.961 -22.093 1.00 93.94 133 PRO A O 1
ATOM 1084 N N . PRO A 1 134 ? -14.059 8.799 -23.532 1.00 94.31 134 PRO A N 1
ATOM 1085 C CA . PRO A 1 134 ? -13.289 8.213 -24.637 1.00 94.31 134 PRO A CA 1
ATOM 1086 C C . PRO A 1 134 ? -12.033 8.991 -25.040 1.00 94.31 134 PRO A C 1
ATOM 1088 O O . PRO A 1 134 ? -11.023 8.401 -25.422 1.00 94.31 134 PRO A O 1
ATOM 1091 N N . GLU A 1 135 ? -12.067 10.316 -24.937 1.00 95.25 135 GLU A N 1
ATOM 1092 C CA . GLU A 1 135 ? -10.947 11.200 -25.252 1.00 95.25 135 GLU A CA 1
ATOM 1093 C C . GLU A 1 135 ? -9.704 10.934 -24.388 1.00 95.25 135 GLU A C 1
ATOM 1095 O O . GLU A 1 135 ? -8.584 11.134 -24.857 1.00 95.25 135 GLU A O 1
ATOM 1100 N N . LEU A 1 136 ? -9.879 10.409 -23.169 1.00 93.31 136 LEU A N 1
ATOM 1101 C CA . LEU A 1 136 ? -8.783 10.099 -22.248 1.00 93.31 136 LEU A CA 1
ATOM 1102 C C . LEU A 1 136 ? -8.137 8.734 -22.521 1.00 93.31 136 LEU A C 1
ATOM 1104 O O . LEU A 1 136 ? -7.034 8.466 -22.045 1.00 93.31 136 LEU A O 1
ATOM 1108 N N . HIS A 1 137 ? -8.789 7.854 -23.290 1.00 91.44 137 HIS A N 1
ATOM 1109 C CA . HIS A 1 137 ? -8.343 6.463 -23.458 1.00 91.44 137 HIS A CA 1
ATOM 1110 C C . HIS A 1 137 ? -6.971 6.381 -24.129 1.00 91.44 137 HIS A C 1
ATOM 1112 O O . HIS A 1 137 ? -6.134 5.567 -23.742 1.00 91.44 137 HIS A O 1
ATOM 1118 N N . SER A 1 138 ? -6.715 7.243 -25.117 1.00 91.25 138 SER A N 1
ATOM 1119 C CA . SER A 1 138 ? -5.422 7.268 -25.808 1.00 91.25 138 SER A CA 1
ATOM 1120 C C . SER A 1 138 ? -4.298 7.789 -24.913 1.00 91.25 138 SER A C 1
ATOM 1122 O O . SER A 1 138 ? -3.173 7.299 -25.011 1.00 91.25 138 SER A O 1
ATOM 1124 N N . GLU A 1 139 ? -4.580 8.781 -24.068 1.00 91.62 139 GLU A N 1
ATOM 1125 C CA . GLU A 1 139 ? -3.591 9.395 -23.176 1.00 91.62 139 GLU A CA 1
ATOM 1126 C C . GLU A 1 139 ? -3.225 8.448 -22.028 1.00 91.62 139 GLU A C 1
ATOM 1128 O O . GLU A 1 139 ? -2.049 8.222 -21.739 1.00 91.62 139 GLU A O 1
ATOM 1133 N N . HIS A 1 140 ? -4.227 7.798 -21.440 1.00 91.81 140 HIS A N 1
ATOM 1134 C CA . HIS A 1 140 ? -4.055 6.889 -20.311 1.00 91.81 140 HIS A CA 1
ATOM 1135 C C . HIS A 1 140 ? -3.738 5.442 -20.714 1.00 91.81 140 HIS A C 1
ATOM 1137 O O . HIS A 1 140 ? -3.613 4.573 -19.857 1.00 91.81 140 HIS A O 1
ATOM 1143 N N . ASN A 1 141 ? -3.526 5.155 -22.001 1.00 87.56 141 ASN A N 1
ATOM 1144 C CA . ASN A 1 141 ? -3.231 3.801 -22.486 1.00 87.56 141 ASN A CA 1
ATOM 1145 C C . ASN A 1 141 ? -1.985 3.173 -21.824 1.00 87.56 141 ASN A C 1
ATOM 1147 O O . ASN A 1 141 ? -1.881 1.958 -21.678 1.00 87.56 141 ASN A O 1
ATOM 1151 N N . SER A 1 142 ? -1.020 3.998 -21.407 1.00 88.88 142 SER A N 1
ATOM 1152 C CA . SER A 1 142 ? 0.183 3.507 -20.718 1.00 88.88 142 SER A CA 1
ATOM 1153 C C . SER A 1 142 ? -0.016 3.265 -19.223 1.00 88.88 142 SER A C 1
ATOM 1155 O O . SER A 1 142 ? 0.858 2.647 -18.618 1.00 88.88 142 SER A O 1
ATOM 1157 N N . PHE A 1 143 ? -1.102 3.771 -18.636 1.00 88.69 143 PHE A N 1
ATOM 1158 C CA . PHE A 1 143 ? -1.436 3.651 -17.220 1.00 88.69 143 PHE A CA 1
ATOM 1159 C C . PHE A 1 143 ? -2.950 3.879 -17.023 1.00 88.69 143 PHE A C 1
ATOM 1161 O O . PHE A 1 143 ? -3.368 4.992 -16.693 1.00 88.69 143 PHE A O 1
ATOM 1168 N N . PRO A 1 144 ? -3.791 2.863 -17.298 1.00 85.12 144 PRO A N 1
ATOM 1169 C CA . PRO A 1 144 ? -5.233 2.996 -17.144 1.00 85.12 144 PRO A CA 1
ATOM 1170 C C . PRO A 1 144 ? -5.592 3.178 -15.667 1.00 85.12 144 PRO A C 1
ATOM 1172 O O . PRO A 1 144 ? -5.063 2.490 -14.792 1.00 85.12 144 PRO A O 1
ATOM 1175 N N . MET A 1 145 ? -6.499 4.115 -15.401 1.00 86.94 145 MET A N 1
ATOM 1176 C CA . MET A 1 145 ? -6.944 4.446 -14.048 1.00 86.94 145 MET A CA 1
ATOM 1177 C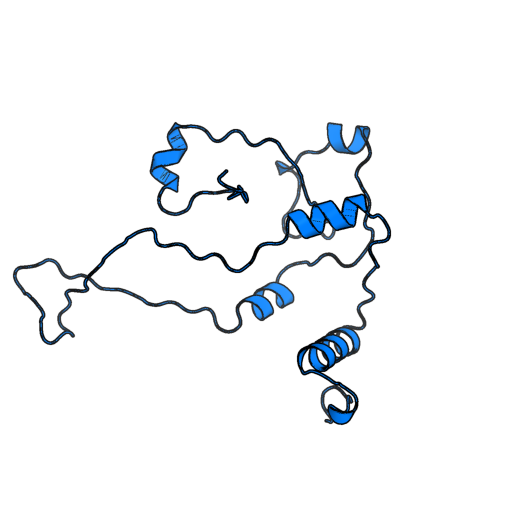 C . MET A 1 145 ? -8.123 3.560 -13.632 1.00 86.94 145 MET A C 1
ATOM 1179 O O . MET A 1 145 ? -8.875 3.099 -14.484 1.00 86.94 145 MET A O 1
ATOM 1183 N N . ALA A 1 146 ? -8.285 3.364 -12.319 1.00 85.75 146 ALA A N 1
ATOM 1184 C CA . ALA A 1 146 ? -9.384 2.603 -11.713 1.00 85.75 146 ALA A CA 1
ATOM 1185 C C . ALA A 1 146 ? -9.580 1.173 -12.279 1.00 85.75 146 ALA A C 1
ATOM 1187 O O . ALA A 1 146 ? -10.685 0.824 -12.692 1.00 85.75 146 ALA A O 1
ATOM 1188 N N . PRO A 1 147 ? -8.536 0.317 -12.305 1.00 82.62 147 PRO A N 1
ATOM 1189 C CA . PRO A 1 147 ? -8.698 -1.065 -12.745 1.00 82.62 147 PRO A CA 1
ATOM 1190 C C . PRO A 1 147 ? -9.621 -1.837 -11.792 1.00 82.62 147 PRO A C 1
ATOM 1192 O O . PRO A 1 147 ? -9.370 -1.901 -10.584 1.00 82.62 147 PRO A O 1
ATOM 1195 N N . HIS A 1 148 ? -10.659 -2.474 -12.331 1.00 80.31 148 HIS A N 1
ATOM 1196 C CA . HIS A 1 148 ? -11.535 -3.372 -11.582 1.00 80.31 148 HIS A CA 1
ATOM 1197 C C . HIS A 1 148 ? -11.229 -4.840 -11.891 1.00 80.31 148 HIS A C 1
ATOM 1199 O O . HIS A 1 148 ? -10.627 -5.185 -12.908 1.00 80.31 148 HIS A O 1
ATOM 1205 N N . HIS A 1 149 ? -11.582 -5.720 -10.956 1.00 79.06 149 HIS A N 1
ATOM 1206 C CA . HIS A 1 149 ? -11.411 -7.156 -11.131 1.00 79.06 149 HIS A CA 1
ATOM 1207 C C . HIS A 1 149 ? -12.608 -7.709 -11.907 1.00 79.06 149 HIS A C 1
ATOM 1209 O O . HIS A 1 149 ? -13.729 -7.657 -11.409 1.00 79.06 149 HIS A O 1
ATOM 1215 N N . GLU A 1 150 ? -12.374 -8.265 -13.095 1.00 77.38 150 GLU A N 1
ATOM 1216 C CA . GLU A 1 150 ? -13.400 -8.983 -13.854 1.00 77.38 150 GLU A CA 1
ATOM 1217 C C . GLU A 1 150 ? -13.049 -10.461 -13.982 1.00 77.38 150 GLU A C 1
ATOM 1219 O O . GLU A 1 150 ? -11.948 -10.830 -14.401 1.00 77.38 150 GLU A O 1
ATOM 1224 N N . ALA A 1 151 ? -14.021 -11.317 -13.670 1.00 79.19 151 ALA A N 1
ATOM 1225 C CA . ALA A 1 151 ? -13.978 -12.712 -14.067 1.00 79.19 151 ALA A CA 1
ATOM 1226 C C . ALA A 1 151 ? -14.414 -12.809 -15.535 1.00 79.19 151 ALA A C 1
ATOM 1228 O O . ALA A 1 151 ? -15.587 -12.619 -15.857 1.00 79.19 151 ALA A O 1
ATOM 1229 N N . ILE A 1 152 ? -13.471 -13.104 -16.428 1.00 77.75 152 ILE A N 1
ATOM 1230 C CA . ILE A 1 152 ? -13.787 -13.387 -17.830 1.00 77.75 152 ILE A CA 1
ATOM 1231 C C . ILE A 1 152 ? -14.458 -14.768 -17.866 1.00 77.75 152 ILE A C 1
ATOM 1233 O O . ILE A 1 152 ? -13.809 -15.771 -17.561 1.00 77.75 152 ILE A O 1
ATOM 1237 N N . THR A 1 153 ? -15.757 -14.795 -18.179 1.00 66.94 153 THR A N 1
ATOM 1238 C CA . THR A 1 153 ? -16.562 -16.020 -18.348 1.00 66.94 153 THR A CA 1
ATOM 1239 C C . THR A 1 153 ? -16.744 -16.378 -19.814 1.00 66.94 153 THR A C 1
ATOM 1241 O O . THR A 1 153 ? -16.720 -15.455 -20.660 1.00 66.94 153 THR A O 1
#